Protein AF-A0A4W6DTH1-F1 (afdb_monomer)

Sequence (91 aa):
MHKRFNTVKNLSGRGRKYKVSPKLALIETLDRGGLHGRRTWKALLLRMRHVEAHLAFGRGHLKQDPSFWSTILWSDESKGLINLIVVNNYD

Mean predicted aligned error: 15.99 Å

Organism: Lates calcarifer (NCBI:txid8187)

Solvent-accessible surface area (backbone atoms only — not comparable to full-atom values): 6387 Å² total; per-residue (Å²): 138,84,83,76,78,80,81,83,70,88,74,92,59,92,81,75,88,72,86,68,54,68,68,56,57,49,50,56,52,31,52,76,68,71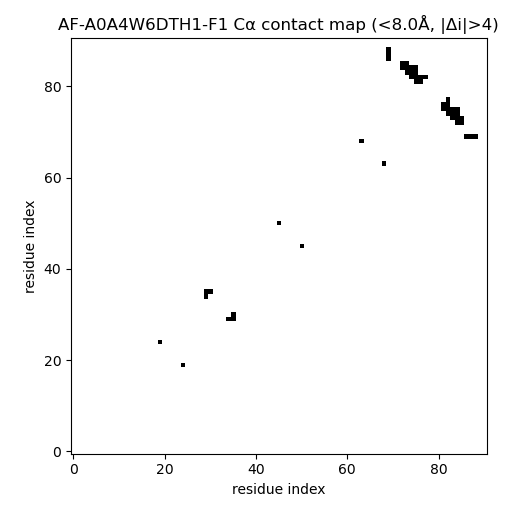,53,70,94,72,83,81,75,90,69,79,89,71,53,69,74,53,53,52,49,50,51,52,52,49,67,75,49,70,83,60,56,75,69,62,61,65,70,58,86,46,78,53,85,48,99,91,47,86,46,78,55,79,76,79,87,75,135

pLDDT: mean 74.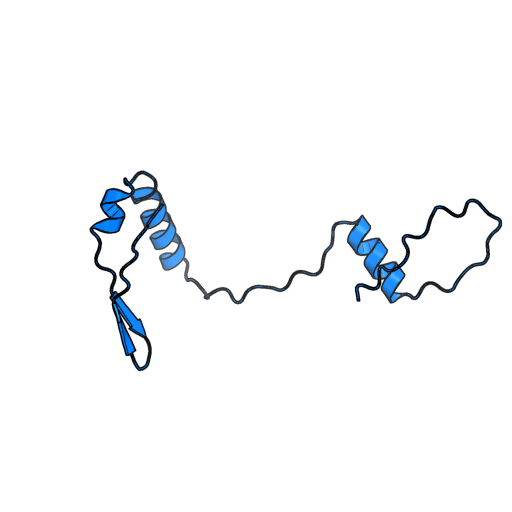6, std 19.44, range [36.44, 96.44]

Structure (mmCIF, N/CA/C/O backbone):
data_AF-A0A4W6DTH1-F1
#
_entry.id   AF-A0A4W6DTH1-F1
#
loop_
_atom_site.group_PDB
_atom_site.id
_atom_site.type_symbol
_atom_site.label_atom_id
_atom_site.label_alt_id
_atom_site.label_comp_id
_atom_site.label_asym_id
_atom_site.label_entity_id
_atom_site.label_seq_id
_atom_site.pd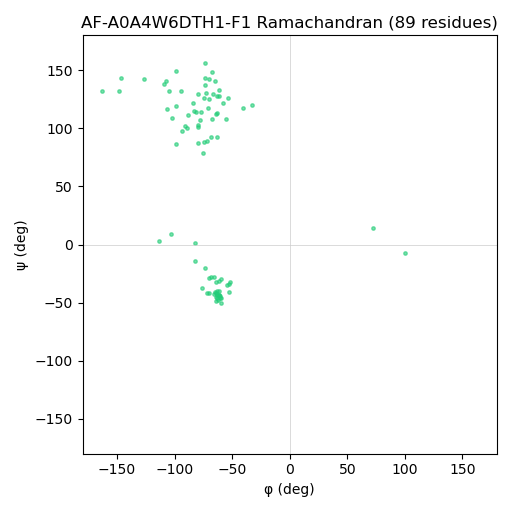bx_PDB_ins_code
_atom_site.Cartn_x
_atom_site.Cartn_y
_atom_site.Cartn_z
_atom_site.occupancy
_atom_site.B_iso_or_equiv
_atom_site.auth_seq_id
_atom_site.auth_comp_id
_atom_site.auth_asym_id
_atom_site.auth_atom_id
_atom_site.pdbx_PDB_model_num
ATOM 1 N N . MET A 1 1 ? 24.777 21.052 -11.606 1.00 39.12 1 MET A N 1
ATOM 2 C CA . MET A 1 1 ? 24.859 21.496 -13.018 1.00 39.12 1 MET A CA 1
ATOM 3 C C . MET A 1 1 ? 23.927 20.627 -13.861 1.00 39.12 1 MET A C 1
ATOM 5 O O . MET A 1 1 ? 24.263 19.486 -14.140 1.00 39.12 1 MET A O 1
ATOM 9 N N . HIS A 1 2 ? 22.729 21.111 -14.199 1.00 36.44 2 HIS A N 1
ATOM 10 C CA . HIS A 1 2 ? 21.751 20.352 -14.989 1.00 36.44 2 HIS A CA 1
ATOM 11 C C . HIS A 1 2 ? 21.984 20.594 -16.484 1.00 36.44 2 HIS A C 1
ATOM 13 O O . HIS A 1 2 ? 21.746 21.696 -16.975 1.00 36.44 2 HIS A O 1
ATOM 19 N N . LYS A 1 3 ? 22.447 19.578 -17.221 1.00 45.28 3 LYS A N 1
ATOM 20 C CA . LYS A 1 3 ? 22.509 19.640 -18.687 1.00 45.28 3 LYS A CA 1
ATOM 21 C C . LYS A 1 3 ? 21.112 19.359 -19.241 1.00 45.28 3 LYS A C 1
ATOM 23 O O . LYS A 1 3 ? 20.678 18.212 -19.277 1.00 45.28 3 LYS A O 1
ATOM 28 N N . ARG A 1 4 ? 20.393 20.410 -19.642 1.00 43.25 4 ARG A N 1
ATOM 29 C CA . ARG A 1 4 ? 19.186 20.280 -20.468 1.00 43.25 4 ARG A CA 1
ATOM 30 C C . ARG A 1 4 ? 19.627 19.864 -21.871 1.00 43.25 4 ARG A C 1
ATOM 32 O O . ARG A 1 4 ? 20.375 20.591 -22.517 1.00 43.25 4 ARG A O 1
ATOM 39 N N . PHE A 1 5 ? 19.198 18.690 -22.321 1.00 44.53 5 PHE A N 1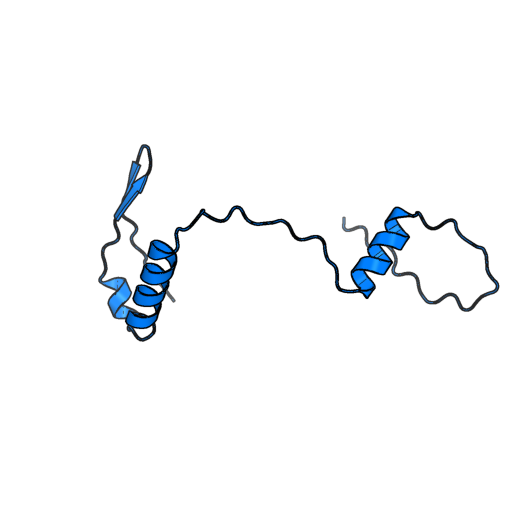
ATOM 40 C CA . PHE A 1 5 ? 19.320 18.313 -23.725 1.00 44.53 5 PHE A CA 1
ATOM 41 C C . PHE A 1 5 ? 18.348 19.182 -24.528 1.00 44.53 5 PHE A C 1
ATOM 43 O O . PHE A 1 5 ? 17.172 19.281 -24.187 1.00 44.53 5 PHE A O 1
ATOM 50 N N . ASN A 1 6 ? 18.873 19.877 -25.533 1.00 43.38 6 ASN A N 1
ATOM 51 C CA . ASN A 1 6 ? 18.142 20.863 -26.320 1.00 43.38 6 ASN A CA 1
ATOM 52 C C . ASN A 1 6 ? 16.899 20.244 -26.976 1.00 43.38 6 ASN A C 1
ATOM 54 O O . ASN A 1 6 ? 17.013 19.316 -27.774 1.00 43.38 6 ASN A O 1
ATOM 58 N N . THR A 1 7 ? 15.724 20.800 -26.679 1.00 45.56 7 THR A N 1
ATOM 59 C CA . THR A 1 7 ? 14.486 20.542 -27.417 1.00 45.56 7 THR A CA 1
ATOM 60 C C . THR A 1 7 ? 14.681 21.041 -28.848 1.00 45.56 7 THR A C 1
ATOM 62 O O . THR A 1 7 ? 14.866 22.240 -29.074 1.00 45.56 7 THR A O 1
ATOM 65 N N . VAL A 1 8 ? 14.708 20.124 -29.816 1.00 50.75 8 VAL A N 1
ATOM 66 C CA . VAL A 1 8 ? 14.891 20.464 -31.231 1.00 50.75 8 VAL A CA 1
ATOM 67 C C . VAL A 1 8 ? 13.647 21.217 -31.699 1.00 50.75 8 VAL A C 1
ATOM 69 O O . VAL A 1 8 ? 12.565 20.649 -31.815 1.00 50.75 8 VAL A O 1
ATOM 72 N N . LYS A 1 9 ? 13.798 22.525 -31.916 1.00 43.88 9 LYS A N 1
ATOM 73 C CA . LYS A 1 9 ? 12.794 23.369 -32.566 1.00 43.88 9 LYS A CA 1
ATOM 74 C C . LYS A 1 9 ? 12.619 22.912 -34.017 1.00 43.88 9 LYS A C 1
ATOM 76 O O . LYS A 1 9 ? 13.599 22.588 -34.683 1.00 43.88 9 LYS A O 1
ATOM 81 N N . ASN A 1 10 ? 11.368 22.913 -34.473 1.00 47.06 10 ASN A N 1
ATOM 82 C CA . ASN A 1 10 ? 10.929 22.597 -35.832 1.00 47.06 10 ASN A CA 1
ATOM 83 C C . ASN A 1 10 ? 11.872 23.180 -36.901 1.00 47.06 10 ASN A C 1
ATOM 85 O O . ASN A 1 10 ? 12.012 24.397 -37.008 1.00 47.06 10 ASN A O 1
ATOM 89 N N . LEU A 1 11 ? 12.497 22.313 -37.702 1.00 48.50 11 LEU A N 1
ATOM 90 C CA . LEU A 1 11 ? 13.291 22.704 -38.866 1.00 48.50 11 LEU A CA 1
ATOM 91 C C . LEU A 1 11 ? 12.440 22.544 -40.130 1.00 48.50 11 LEU A C 1
ATOM 93 O O . LEU A 1 11 ? 12.488 21.520 -40.808 1.00 48.50 11 LEU A O 1
ATOM 97 N N . SER A 1 12 ? 11.670 23.579 -40.464 1.00 46.25 12 SER A N 1
ATOM 98 C CA . SER A 1 12 ? 11.173 23.801 -41.824 1.00 46.25 12 SER A CA 1
ATOM 99 C C . SER A 1 12 ? 12.328 24.324 -42.687 1.00 46.25 12 SER A C 1
ATOM 101 O O . SER A 1 12 ? 12.476 25.519 -42.923 1.00 46.25 12 SER A O 1
ATOM 103 N N . GLY A 1 13 ? 13.211 23.429 -43.128 1.00 39.75 13 GLY A N 1
ATOM 104 C CA . GLY A 1 13 ? 14.368 23.816 -43.933 1.00 39.75 13 GLY A CA 1
ATOM 105 C C . GLY A 1 13 ? 14.996 22.637 -44.664 1.00 39.75 13 GLY A C 1
ATOM 106 O O . GLY A 1 13 ? 15.226 21.585 -44.077 1.00 39.75 13 GLY A O 1
ATOM 107 N N . ARG A 1 14 ? 15.244 22.838 -45.963 1.00 42.41 14 ARG A N 1
ATOM 108 C CA . ARG A 1 14 ? 15.817 21.908 -46.956 1.00 42.41 14 ARG A CA 1
ATOM 109 C C . ARG A 1 14 ? 16.843 20.935 -46.342 1.00 42.41 14 ARG A C 1
ATOM 111 O O . ARG A 1 14 ? 17.838 21.343 -45.750 1.00 42.41 14 ARG A O 1
ATOM 118 N N . GLY A 1 15 ? 16.539 19.642 -46.465 1.00 48.59 15 GLY A N 1
ATOM 119 C CA . GLY A 1 15 ? 17.008 18.587 -45.571 1.00 48.59 15 GLY A CA 1
ATOM 120 C C . GLY A 1 15 ? 18.482 18.192 -45.678 1.00 48.59 15 GLY A C 1
ATOM 121 O O . GLY A 1 15 ? 18.977 17.800 -46.733 1.00 48.59 15 GLY A O 1
ATOM 122 N N . ARG A 1 16 ? 19.135 18.147 -44.515 1.00 43.97 16 ARG A N 1
ATOM 123 C CA . ARG A 1 16 ? 20.273 17.266 -44.235 1.00 43.97 16 ARG A CA 1
ATOM 124 C C . ARG A 1 16 ? 19.722 16.059 -43.481 1.00 43.97 16 ARG A C 1
ATOM 126 O O . ARG A 1 16 ? 19.159 16.221 -42.403 1.00 43.97 16 ARG A O 1
ATOM 133 N N . LYS A 1 17 ? 19.855 14.846 -44.026 1.00 53.53 17 LYS A N 1
ATOM 134 C CA . LYS A 1 17 ? 19.497 13.622 -43.293 1.00 53.53 17 LYS A CA 1
ATOM 135 C C . LYS A 1 17 ? 20.574 13.351 -42.243 1.00 53.53 17 LYS A C 1
ATOM 137 O O . LYS A 1 17 ? 21.559 12.673 -42.518 1.00 53.53 17 LYS A O 1
ATOM 142 N N . TYR A 1 18 ? 20.427 13.922 -41.053 1.00 54.81 18 TYR A N 1
ATOM 143 C CA . TYR A 1 18 ? 21.248 13.535 -39.909 1.00 54.81 18 TYR A CA 1
ATOM 144 C C . TYR A 1 18 ? 20.972 12.050 -39.631 1.00 54.81 18 TYR A C 1
ATOM 146 O O . TYR A 1 18 ? 19.808 11.656 -39.541 1.00 54.81 18 TYR A O 1
ATOM 154 N N . LYS A 1 19 ? 22.011 11.209 -39.537 1.00 60.38 19 LYS A N 1
ATOM 155 C CA . LYS A 1 19 ? 21.857 9.820 -39.076 1.00 60.38 19 LYS A CA 1
ATOM 156 C C . LYS A 1 19 ? 21.373 9.868 -37.628 1.00 60.38 19 LYS A C 1
ATOM 158 O O . LYS A 1 19 ? 22.176 9.988 -36.707 1.00 60.38 19 LYS A O 1
ATOM 163 N N . VAL A 1 20 ? 20.058 9.829 -37.431 1.00 66.31 20 VAL A N 1
ATOM 164 C CA . VAL A 1 20 ? 19.470 9.661 -36.104 1.00 66.31 20 VAL A CA 1
ATOM 165 C C . VAL A 1 20 ? 19.906 8.289 -35.613 1.00 66.31 20 VAL A C 1
ATOM 167 O O . VAL A 1 20 ? 19.781 7.297 -36.332 1.00 66.31 20 VAL A O 1
ATOM 170 N N . SER A 1 21 ? 20.473 8.237 -34.408 1.00 78.38 21 SER A N 1
ATOM 171 C CA . SER A 1 21 ? 20.811 6.965 -33.773 1.00 78.38 21 SER A CA 1
ATOM 172 C C . SER A 1 21 ? 19.555 6.085 -33.749 1.00 78.38 21 SER A C 1
ATOM 174 O O . SER A 1 21 ? 18.536 6.541 -33.220 1.00 78.38 21 SER A O 1
ATOM 176 N N . PRO A 1 22 ? 19.594 4.846 -34.276 1.00 81.69 22 PRO A N 1
ATOM 177 C CA . PRO A 1 22 ? 18.430 3.958 -34.301 1.00 81.69 22 PRO A CA 1
ATOM 178 C C . PRO A 1 22 ? 17.774 3.797 -32.924 1.00 81.69 22 PRO A C 1
ATOM 180 O O . PRO A 1 22 ? 16.556 3.716 -32.813 1.00 81.69 22 PRO A O 1
ATOM 183 N N . LYS A 1 23 ? 18.583 3.849 -31.858 1.00 81.44 23 LYS A N 1
ATOM 184 C CA . LYS A 1 23 ? 18.120 3.819 -30.468 1.00 81.44 23 LYS A CA 1
ATOM 185 C C . LYS A 1 23 ? 17.251 5.027 -30.104 1.00 81.44 23 LYS A C 1
ATOM 187 O O . LYS A 1 23 ? 16.242 4.858 -29.433 1.00 81.44 23 LYS A O 1
ATOM 192 N N . LEU A 1 24 ? 17.639 6.232 -30.525 1.00 85.12 24 LEU A N 1
ATOM 193 C CA . LEU A 1 24 ? 16.873 7.452 -30.247 1.00 85.12 24 LEU A CA 1
ATOM 194 C C . LEU A 1 24 ? 15.567 7.472 -31.042 1.00 85.12 24 LEU A C 1
ATOM 196 O O . LEU A 1 24 ? 14.525 7.782 -30.477 1.00 85.12 24 LEU A O 1
ATOM 200 N N . ALA A 1 25 ? 15.614 7.056 -32.311 1.00 87.00 25 ALA A N 1
ATOM 201 C CA . ALA A 1 25 ? 14.419 6.924 -33.142 1.00 87.00 25 ALA A CA 1
ATOM 202 C C . ALA A 1 25 ? 13.421 5.905 -32.560 1.00 87.00 25 ALA A C 1
ATOM 204 O O . ALA A 1 25 ? 12.214 6.149 -32.558 1.00 87.00 25 ALA A O 1
ATOM 205 N N . LEU A 1 26 ? 13.920 4.785 -32.022 1.00 87.50 26 LEU A N 1
ATOM 206 C CA . LEU A 1 26 ? 13.098 3.781 -31.347 1.00 87.50 26 LEU A CA 1
ATOM 207 C C . LEU A 1 26 ? 12.437 4.347 -30.085 1.00 87.50 26 LEU A C 1
ATOM 209 O O . LEU A 1 26 ? 11.230 4.207 -29.932 1.00 87.50 26 LEU A O 1
ATOM 213 N N . ILE A 1 27 ? 13.198 5.017 -29.214 1.00 88.06 27 ILE A N 1
ATOM 214 C CA . ILE A 1 27 ? 12.659 5.632 -27.988 1.00 88.06 27 ILE A CA 1
ATOM 215 C C . ILE A 1 27 ? 11.580 6.667 -28.330 1.00 88.06 27 ILE A C 1
ATOM 217 O O . ILE A 1 27 ? 10.492 6.609 -27.777 1.00 88.06 27 ILE A O 1
ATOM 221 N N . GLU A 1 28 ? 11.824 7.546 -29.303 1.00 89.12 28 GLU A N 1
ATOM 222 C CA . GLU A 1 28 ? 10.854 8.567 -29.723 1.00 89.12 28 GLU A CA 1
ATOM 223 C C . GLU A 1 28 ? 9.576 7.961 -30.332 1.00 89.12 28 GLU A C 1
ATOM 225 O O . GLU A 1 28 ? 8.486 8.522 -30.221 1.00 89.12 28 GLU A O 1
ATOM 230 N N . THR A 1 29 ? 9.696 6.817 -31.007 1.00 92.94 29 THR A N 1
ATOM 231 C CA . THR A 1 29 ? 8.542 6.080 -31.542 1.00 92.94 29 THR A CA 1
ATOM 232 C C . THR A 1 29 ? 7.745 5.421 -30.415 1.00 92.94 29 THR A C 1
ATOM 234 O O . THR A 1 29 ? 6.519 5.498 -30.415 1.00 92.94 29 THR A O 1
ATOM 237 N N . LEU A 1 30 ? 8.429 4.830 -29.430 1.00 91.75 30 LEU A N 1
ATOM 238 C CA . LEU A 1 30 ? 7.803 4.242 -28.244 1.00 91.75 30 LEU A CA 1
ATOM 239 C C . LEU A 1 30 ? 7.102 5.308 -27.392 1.00 91.75 30 LEU A C 1
ATOM 241 O O . LEU A 1 30 ? 5.942 5.124 -27.038 1.00 91.75 30 LEU A O 1
ATOM 245 N N . ASP A 1 31 ? 7.747 6.450 -27.154 1.00 89.69 31 ASP A N 1
ATOM 246 C CA . ASP A 1 31 ? 7.173 7.552 -26.377 1.00 89.69 31 ASP A CA 1
ATOM 247 C C . ASP A 1 31 ? 5.951 8.170 -27.072 1.00 89.69 31 ASP A C 1
ATOM 249 O O . ASP A 1 31 ? 4.938 8.409 -26.417 1.00 89.69 31 ASP A O 1
ATOM 253 N N . ARG A 1 32 ? 5.985 8.360 -28.402 1.00 91.81 32 ARG A N 1
ATOM 254 C CA . ARG A 1 32 ? 4.798 8.785 -29.176 1.00 91.81 32 ARG A CA 1
ATOM 255 C C . ARG A 1 32 ? 3.652 7.777 -29.105 1.00 91.81 32 ARG A C 1
ATOM 257 O O . ARG A 1 32 ? 2.495 8.178 -29.153 1.00 91.81 32 ARG A O 1
ATOM 264 N N . GLY A 1 33 ? 3.974 6.491 -28.986 1.00 94.00 33 GLY A N 1
ATOM 265 C CA . GLY A 1 33 ? 3.008 5.418 -28.757 1.00 94.00 33 GLY A CA 1
ATOM 266 C C . GLY A 1 33 ? 2.585 5.242 -27.293 1.00 94.00 33 GLY A C 1
ATOM 267 O O . GLY A 1 33 ? 1.817 4.328 -27.008 1.00 94.00 33 GLY A O 1
ATOM 268 N N . GLY A 1 34 ? 3.087 6.062 -26.359 1.00 91.69 34 GLY A N 1
ATOM 269 C CA . GLY A 1 34 ? 2.798 5.953 -24.922 1.00 91.69 34 GLY A CA 1
ATOM 270 C C . GLY A 1 34 ? 3.464 4.759 -24.221 1.00 91.69 34 GLY A C 1
ATOM 271 O O . GLY A 1 34 ? 3.095 4.400 -23.101 1.00 91.69 34 GLY A O 1
ATOM 272 N N . LEU A 1 35 ? 4.436 4.115 -24.868 1.00 91.44 35 LEU A N 1
ATOM 273 C CA . LEU A 1 35 ? 5.163 2.964 -24.346 1.00 91.44 35 LEU A CA 1
ATOM 274 C C . LEU A 1 35 ? 6.411 3.428 -23.599 1.00 91.44 35 LEU A C 1
ATOM 276 O O . LEU A 1 35 ? 7.443 3.728 -24.191 1.00 91.44 35 LEU A O 1
ATOM 280 N N . HIS A 1 36 ? 6.329 3.424 -22.272 1.00 87.19 36 HIS A N 1
ATOM 281 C CA . HIS A 1 36 ? 7.447 3.797 -21.412 1.00 87.19 36 HIS A CA 1
ATOM 282 C C . HIS A 1 36 ? 8.048 2.574 -20.724 1.00 87.19 36 HIS A C 1
ATOM 284 O O . HIS A 1 36 ? 7.335 1.695 -20.233 1.00 87.19 36 HIS A O 1
ATOM 290 N N . GLY A 1 37 ? 9.377 2.545 -20.618 1.00 83.62 37 GLY A N 1
ATOM 291 C CA . GLY A 1 37 ? 10.065 1.551 -19.803 1.00 83.62 37 GLY A CA 1
ATOM 292 C C . GLY A 1 37 ? 9.699 1.727 -18.329 1.00 83.62 37 GLY A C 1
ATOM 293 O O . GLY A 1 37 ? 10.077 2.720 -17.710 1.00 83.62 37 GLY A O 1
ATOM 294 N N . ARG A 1 38 ? 8.978 0.764 -17.748 1.00 82.50 38 ARG A N 1
ATOM 295 C CA . ARG A 1 38 ? 8.696 0.717 -16.307 1.00 82.50 38 ARG A CA 1
ATOM 296 C C . ARG A 1 38 ? 9.474 -0.419 -15.664 1.00 82.50 38 ARG A C 1
ATOM 298 O O . ARG A 1 38 ? 9.537 -1.524 -16.194 1.00 82.50 38 ARG A O 1
ATOM 305 N N . ARG A 1 39 ? 10.042 -0.155 -14.489 1.00 81.88 39 ARG A N 1
ATOM 306 C CA . ARG A 1 39 ? 10.619 -1.208 -13.652 1.00 81.88 39 ARG A CA 1
ATOM 307 C C . ARG A 1 39 ? 9.479 -1.991 -13.009 1.00 81.88 39 ARG A C 1
ATOM 309 O O . ARG A 1 39 ? 8.630 -1.396 -12.347 1.00 81.88 39 ARG A O 1
ATOM 316 N N . THR A 1 40 ? 9.472 -3.308 -13.168 1.00 78.00 40 THR A N 1
ATOM 317 C CA . THR A 1 40 ? 8.564 -4.169 -12.406 1.00 78.00 40 THR A CA 1
ATOM 318 C C . THR A 1 40 ? 8.949 -4.113 -10.930 1.00 78.00 40 THR A C 1
ATOM 320 O O . THR A 1 40 ? 10.119 -4.299 -10.583 1.00 78.00 40 THR A O 1
ATOM 323 N N . TRP A 1 41 ? 7.983 -3.855 -10.052 1.00 77.12 41 TRP A N 1
ATOM 324 C CA . TRP A 1 41 ? 8.194 -3.973 -8.611 1.00 77.12 41 TRP A CA 1
ATOM 325 C C . TRP A 1 41 ? 8.244 -5.453 -8.223 1.00 77.12 41 TRP A C 1
ATOM 327 O O . TRP A 1 41 ? 7.521 -6.267 -8.800 1.00 77.12 41 TRP A O 1
ATOM 337 N N . LYS A 1 42 ? 9.100 -5.816 -7.257 1.00 78.38 42 LYS A N 1
ATOM 338 C CA . LYS A 1 42 ? 9.097 -7.165 -6.673 1.00 78.38 42 LYS A CA 1
ATOM 339 C C . LYS A 1 42 ? 7.806 -7.328 -5.869 1.00 78.38 42 LYS A C 1
ATOM 341 O O . LYS A 1 42 ? 7.753 -6.938 -4.709 1.00 78.38 42 LYS A O 1
ATOM 346 N N . ALA A 1 43 ? 6.762 -7.850 -6.501 1.00 74.62 43 ALA A N 1
ATOM 347 C CA . ALA A 1 43 ? 5.535 -8.201 -5.808 1.00 74.62 43 ALA A CA 1
ATOM 348 C C . ALA A 1 43 ? 5.766 -9.467 -4.974 1.00 74.62 43 ALA A C 1
ATOM 350 O O . ALA A 1 43 ? 6.391 -10.423 -5.440 1.00 74.62 43 ALA A O 1
ATOM 351 N N . LEU A 1 44 ? 5.245 -9.482 -3.747 1.00 76.50 44 LEU A N 1
ATOM 352 C CA . LEU A 1 44 ? 5.097 -10.727 -3.004 1.00 76.50 44 LEU A CA 1
ATOM 353 C C . LEU A 1 44 ? 4.159 -11.640 -3.803 1.00 76.50 44 LEU A C 1
ATOM 355 O O . LEU A 1 44 ? 3.103 -11.203 -4.262 1.00 76.50 44 LEU A O 1
ATOM 359 N N . LEU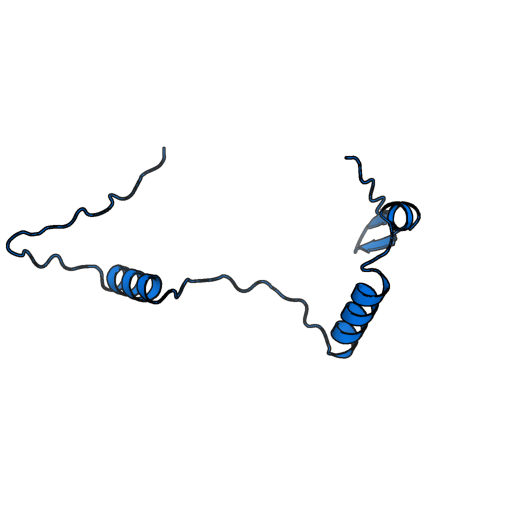 A 1 45 ? 4.543 -12.904 -3.981 1.00 79.12 45 LEU A N 1
ATOM 360 C CA . LEU A 1 45 ? 3.698 -13.896 -4.644 1.00 79.12 45 LEU A CA 1
ATOM 361 C C . LEU A 1 45 ? 2.533 -14.256 -3.711 1.00 79.12 45 LEU A C 1
ATOM 363 O O . LEU A 1 45 ? 2.627 -15.164 -2.884 1.00 79.12 45 LEU A O 1
ATOM 367 N N . LEU A 1 46 ? 1.437 -13.505 -3.811 1.00 84.25 46 LEU A N 1
ATOM 368 C CA . LEU A 1 46 ? 0.223 -13.751 -3.042 1.00 84.25 46 LEU A CA 1
ATOM 369 C C . LEU A 1 46 ? -0.582 -14.888 -3.679 1.00 84.25 46 LEU A C 1
ATOM 371 O O . LEU A 1 46 ? -0.882 -14.873 -4.870 1.00 84.25 46 LEU A O 1
ATOM 375 N N . ARG A 1 47 ? -0.968 -15.874 -2.864 1.00 88.94 47 ARG A N 1
ATOM 376 C CA . ARG A 1 47 ? -1.976 -16.870 -3.256 1.00 88.94 47 ARG A CA 1
ATOM 377 C C . ARG A 1 47 ? -3.362 -16.217 -3.234 1.00 88.94 47 ARG A C 1
ATOM 379 O O . ARG A 1 47 ? -3.574 -15.283 -2.464 1.00 88.94 47 ARG A O 1
ATOM 386 N N . MET A 1 48 ? -4.320 -16.754 -3.993 1.00 90.44 48 MET A N 1
ATOM 387 C CA . MET A 1 48 ? -5.695 -16.218 -4.059 1.00 90.44 48 MET A CA 1
ATOM 388 C C . MET A 1 48 ? -6.349 -16.042 -2.686 1.00 90.44 48 MET A C 1
ATOM 390 O O . MET A 1 48 ? -6.875 -14.973 -2.402 1.00 90.44 48 MET A O 1
ATOM 394 N N . ARG A 1 49 ? -6.158 -17.000 -1.772 1.00 90.81 49 ARG A N 1
ATOM 395 C CA . ARG A 1 49 ? -6.622 -16.885 -0.378 1.00 90.81 49 ARG A CA 1
ATOM 396 C C . ARG A 1 49 ? -6.125 -15.624 0.351 1.00 90.81 49 ARG A C 1
ATOM 398 O O . ARG A 1 49 ? -6.841 -15.074 1.174 1.00 90.81 49 ARG A O 1
ATOM 405 N N . HIS A 1 50 ? -4.902 -15.160 0.069 1.00 91.62 50 HIS A N 1
ATOM 406 C CA . HIS A 1 50 ? -4.365 -13.941 0.687 1.00 91.62 50 HIS A CA 1
ATOM 407 C C . HIS A 1 50 ? -4.990 -12.697 0.052 1.00 91.62 50 HIS A C 1
ATOM 409 O O . HIS A 1 50 ? -5.282 -11.736 0.751 1.00 91.62 50 HIS A O 1
ATOM 415 N N . VAL A 1 51 ? -5.229 -12.727 -1.263 1.00 91.50 51 VAL A N 1
ATOM 416 C CA . VAL A 1 51 ? -5.908 -11.637 -1.977 1.00 91.50 51 VAL A CA 1
ATOM 417 C C . VAL A 1 51 ? -7.331 -11.464 -1.449 1.00 91.50 51 VAL A C 1
ATOM 419 O O . VAL A 1 51 ? -7.722 -10.352 -1.108 1.00 91.50 51 VAL A O 1
ATOM 422 N N . GLU A 1 52 ? -8.080 -12.555 -1.314 1.00 94.31 52 GLU A N 1
ATOM 423 C CA . GLU A 1 52 ? -9.437 -12.542 -0.758 1.00 94.31 52 GLU A CA 1
ATOM 424 C C . GLU A 1 52 ? -9.457 -12.033 0.685 1.00 94.31 52 GLU A C 1
ATOM 426 O O . GLU A 1 52 ? -10.251 -11.150 1.006 1.00 94.31 52 GLU A O 1
ATOM 431 N N . ALA A 1 53 ? -8.541 -12.515 1.532 1.00 94.12 53 ALA A N 1
ATOM 432 C CA . ALA A 1 53 ? -8.421 -12.053 2.912 1.00 94.12 53 ALA A CA 1
ATOM 433 C C . ALA A 1 53 ? -8.094 -10.552 2.997 1.00 94.12 53 ALA A C 1
ATOM 435 O O . ALA A 1 53 ? -8.729 -9.831 3.765 1.00 94.12 53 ALA A O 1
ATOM 436 N N . HIS A 1 54 ? -7.164 -10.054 2.173 1.00 93.88 54 HIS A N 1
ATOM 437 C CA . HIS A 1 54 ? -6.839 -8.625 2.121 1.00 93.88 54 HIS A CA 1
ATOM 438 C C . HIS A 1 54 ? -8.029 -7.783 1.644 1.00 93.88 54 HIS A C 1
ATOM 440 O O . HIS A 1 54 ? -8.298 -6.724 2.211 1.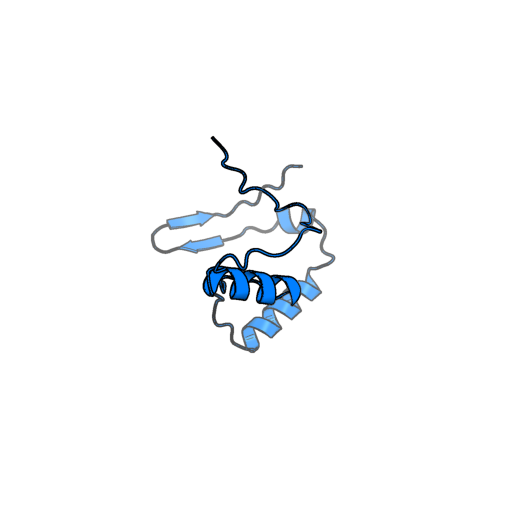00 93.88 54 HIS A O 1
ATOM 446 N N . LEU A 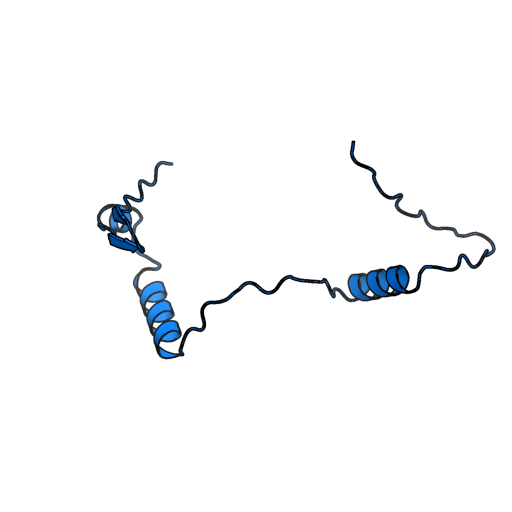1 55 ? -8.772 -8.248 0.634 1.00 95.56 55 LEU A N 1
ATOM 447 C CA . LEU A 1 55 ? -9.965 -7.554 0.142 1.00 95.56 55 LEU A CA 1
ATOM 448 C C . LEU A 1 55 ? -11.084 -7.530 1.187 1.00 95.56 55 LEU A C 1
ATOM 450 O O . LEU A 1 55 ? -11.723 -6.494 1.366 1.00 95.56 55 LEU A O 1
ATOM 454 N N . ALA A 1 56 ? -11.318 -8.644 1.881 1.00 96.44 56 ALA A N 1
ATOM 455 C CA . ALA A 1 56 ? -12.299 -8.727 2.958 1.00 96.44 56 ALA A CA 1
ATOM 456 C C . ALA A 1 56 ? -11.928 -7.793 4.119 1.00 96.44 56 ALA A C 1
ATOM 458 O O . ALA A 1 56 ? -12.767 -7.011 4.567 1.00 96.44 56 ALA A O 1
ATOM 459 N N . PHE A 1 57 ? -10.659 -7.807 4.539 1.00 95.19 57 PHE A N 1
ATOM 460 C CA . PHE A 1 57 ? -10.149 -6.923 5.584 1.00 95.19 57 PHE A CA 1
ATOM 461 C C . PHE A 1 57 ? -10.314 -5.447 5.209 1.00 95.19 57 PHE A C 1
ATOM 463 O O . PHE A 1 57 ? -10.894 -4.682 5.979 1.00 95.19 57 PHE A O 1
ATOM 470 N N . GLY A 1 58 ? -9.880 -5.060 4.004 1.00 94.56 58 GLY A N 1
ATOM 471 C CA . GLY A 1 58 ? -9.981 -3.682 3.525 1.00 94.56 58 GLY A CA 1
ATOM 472 C C . GLY A 1 58 ? -11.426 -3.196 3.444 1.00 94.56 58 GLY A C 1
ATOM 473 O O . GLY A 1 58 ? -11.739 -2.112 3.926 1.00 94.56 58 GLY A O 1
ATOM 474 N N . ARG A 1 59 ? -12.341 -4.014 2.909 1.00 96.19 59 ARG A N 1
ATOM 475 C CA . ARG A 1 59 ? -13.773 -3.671 2.851 1.00 96.19 59 ARG A CA 1
ATOM 476 C C . ARG A 1 59 ? -14.395 -3.526 4.240 1.00 96.19 59 ARG A C 1
ATOM 478 O O . ARG A 1 59 ? -15.191 -2.614 4.438 1.00 96.19 59 ARG A O 1
ATOM 485 N N . GLY A 1 60 ? -14.026 -4.394 5.182 1.00 95.56 60 GLY A N 1
ATOM 486 C CA . GLY A 1 60 ? -14.538 -4.361 6.554 1.00 95.56 60 GLY A CA 1
ATOM 487 C C . GLY A 1 60 ? -14.074 -3.146 7.360 1.00 95.56 60 GLY A C 1
ATOM 488 O O . GLY A 1 60 ? -14.804 -2.685 8.233 1.00 95.56 60 GLY A O 1
ATOM 489 N N . HIS A 1 61 ? -12.898 -2.594 7.042 1.00 94.75 61 HIS A N 1
ATOM 490 C CA . HIS A 1 61 ? -12.293 -1.515 7.826 1.00 94.75 61 HIS A CA 1
ATOM 491 C C . HIS A 1 61 ? -12.200 -0.162 7.099 1.00 94.75 61 HIS A C 1
ATOM 493 O O . HIS A 1 61 ? -11.717 0.806 7.676 1.00 94.75 61 HIS A O 1
ATOM 499 N N . LEU A 1 62 ? -12.711 -0.051 5.864 1.00 91.94 62 LEU A N 1
ATOM 500 C CA . LEU A 1 62 ? -12.639 1.179 5.056 1.00 91.94 62 LEU A CA 1
ATOM 501 C C . LEU A 1 62 ? -13.319 2.393 5.712 1.00 91.94 62 LEU A C 1
ATOM 503 O O . LEU A 1 62 ? -12.930 3.526 5.456 1.00 91.94 62 LEU A O 1
ATOM 507 N N . LYS A 1 63 ? -14.360 2.156 6.519 1.00 93.31 63 LYS A N 1
ATOM 508 C CA . LYS A 1 63 ? -15.160 3.201 7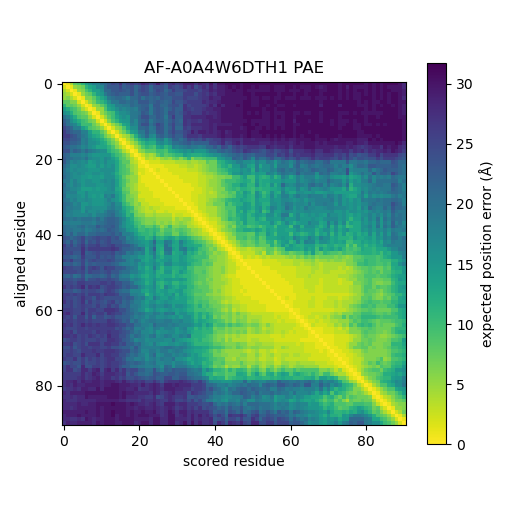.182 1.00 93.31 63 LYS A CA 1
ATOM 509 C C . LYS A 1 63 ? -14.828 3.373 8.667 1.00 93.31 63 LYS A C 1
ATOM 511 O O . LYS A 1 63 ? -15.584 4.037 9.368 1.00 93.31 63 LYS A O 1
ATOM 516 N N . GLN A 1 64 ? -13.770 2.728 9.158 1.00 91.75 64 GLN A N 1
ATOM 517 C CA . GLN A 1 64 ? -13.372 2.865 10.557 1.00 91.75 64 GLN A CA 1
ATOM 518 C C . GLN A 1 64 ? -12.806 4.258 10.813 1.00 91.75 64 GLN A C 1
ATOM 520 O O . GLN A 1 64 ? -12.107 4.818 9.967 1.00 91.75 64 GLN A O 1
ATOM 525 N N . ASP A 1 65 ? -13.121 4.800 11.985 1.00 92.00 65 ASP A N 1
ATOM 526 C CA . ASP A 1 65 ? -12.654 6.115 12.406 1.00 92.00 65 ASP A CA 1
ATOM 527 C C . ASP A 1 65 ? -11.129 6.113 12.644 1.00 92.00 65 ASP A C 1
ATOM 529 O O . ASP A 1 65 ? -10.580 5.095 13.072 1.00 92.00 65 ASP A O 1
ATOM 533 N N . PRO A 1 66 ? -10.410 7.226 12.417 1.00 88.88 66 PRO A N 1
ATOM 534 C CA . PRO A 1 66 ? -8.989 7.323 12.751 1.00 88.88 66 PRO A CA 1
ATOM 535 C C . PRO A 1 66 ? -8.655 6.937 14.203 1.00 88.88 66 PRO A C 1
ATOM 537 O O . PRO A 1 66 ? -7.618 6.317 14.441 1.00 88.88 66 PRO A O 1
ATOM 540 N N . SER A 1 67 ? -9.544 7.226 15.161 1.00 90.19 67 SER A N 1
ATOM 541 C CA . SER A 1 67 ? -9.370 6.852 16.573 1.00 90.19 67 SER A CA 1
ATOM 542 C C . SER A 1 67 ? -9.393 5.342 16.809 1.00 90.19 67 SER A C 1
ATOM 544 O O . SER A 1 67 ? -8.738 4.852 17.723 1.00 90.19 67 SER A O 1
ATOM 546 N N . PHE A 1 68 ? -10.080 4.570 15.966 1.00 90.75 68 PHE A N 1
ATOM 547 C CA . PHE A 1 68 ? -10.041 3.113 16.052 1.00 90.75 68 PHE A CA 1
ATOM 548 C C . PHE A 1 68 ? -8.611 2.605 15.829 1.00 90.75 68 PHE A C 1
ATOM 550 O O . PHE A 1 68 ? -8.112 1.783 16.596 1.00 90.75 68 PHE A O 1
ATOM 557 N N . TRP A 1 69 ? -7.902 3.152 14.841 1.00 90.06 69 TRP A N 1
ATOM 558 C CA . TRP A 1 69 ? -6.550 2.712 14.498 1.00 90.06 69 TRP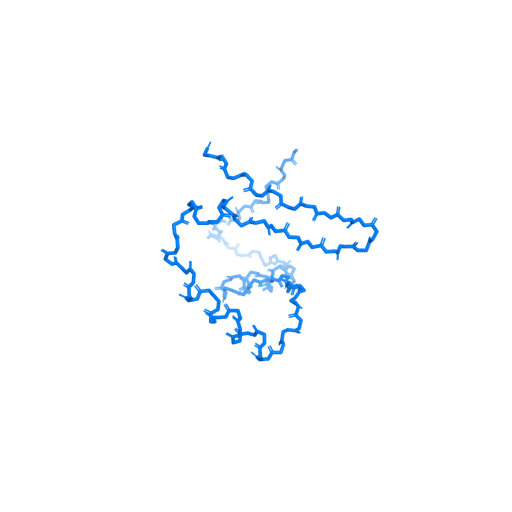 A CA 1
ATOM 559 C C . TRP A 1 69 ? -5.502 3.082 15.548 1.00 90.06 69 TRP A C 1
ATOM 561 O O . TRP A 1 69 ? -4.526 2.347 15.697 1.00 90.06 69 TRP A O 1
ATOM 571 N N . SER A 1 70 ? -5.705 4.172 16.296 1.00 88.94 70 SER A N 1
ATOM 572 C CA . SER A 1 70 ? -4.792 4.576 17.374 1.00 88.94 70 SER A CA 1
ATOM 573 C C . SER A 1 70 ? -4.893 3.688 18.615 1.00 88.94 70 SER A C 1
ATOM 575 O O . SER A 1 70 ? -3.950 3.629 19.401 1.00 88.94 70 SER A O 1
ATOM 577 N N . THR A 1 71 ? -5.997 2.953 18.780 1.00 90.56 71 THR A N 1
ATOM 578 C CA . THR A 1 71 ? -6.152 1.989 19.883 1.00 90.56 71 THR A CA 1
ATOM 579 C C . THR A 1 71 ? -5.506 0.630 19.622 1.00 90.56 71 THR A C 1
ATOM 581 O O . THR A 1 71 ? -5.342 -0.157 20.554 1.00 90.56 71 THR A O 1
ATOM 584 N N . ILE A 1 72 ? -5.136 0.327 18.374 1.00 89.19 72 ILE A N 1
ATOM 585 C CA . ILE A 1 72 ? -4.609 -0.989 18.010 1.00 89.19 72 ILE A CA 1
ATOM 586 C C . ILE A 1 72 ? -3.111 -1.049 18.307 1.00 89.19 72 ILE A C 1
ATOM 588 O O . ILE A 1 72 ? -2.316 -0.298 17.744 1.00 89.19 72 ILE A O 1
ATOM 592 N N . LEU A 1 73 ? -2.721 -2.000 19.155 1.00 90.94 73 LEU A N 1
ATOM 593 C CA . LEU A 1 73 ? -1.321 -2.342 19.378 1.00 90.94 73 LEU A CA 1
ATOM 594 C C . LEU A 1 73 ? -0.832 -3.282 18.268 1.00 90.94 73 LEU A C 1
ATOM 596 O O . LEU A 1 73 ? -1.279 -4.425 18.180 1.00 90.94 73 LEU A O 1
ATOM 600 N N . TRP A 1 74 ? 0.103 -2.812 17.442 1.00 87.50 74 TRP A N 1
ATOM 601 C CA . TRP A 1 74 ? 0.697 -3.599 16.360 1.00 87.50 74 TRP A CA 1
ATOM 602 C C . TRP A 1 74 ? 2.005 -4.259 16.810 1.00 87.50 74 TRP A C 1
ATOM 604 O O . TRP A 1 74 ? 2.896 -3.596 17.350 1.00 87.50 74 TRP A O 1
ATOM 614 N N . SER A 1 75 ? 2.148 -5.556 16.540 1.00 87.06 75 SER A N 1
ATOM 615 C CA . SER A 1 75 ? 3.382 -6.312 16.762 1.00 87.06 75 SER A CA 1
ATOM 616 C C . SER A 1 75 ? 3.811 -7.044 15.492 1.00 87.06 75 SER A C 1
ATOM 618 O O . SER A 1 75 ? 2.975 -7.550 14.743 1.00 87.06 75 SER A O 1
ATOM 620 N N . ASP A 1 76 ? 5.121 -7.095 15.254 1.00 86.31 76 ASP A N 1
ATOM 621 C CA . ASP A 1 76 ? 5.721 -7.922 14.208 1.00 86.31 76 ASP A CA 1
ATOM 622 C C . ASP A 1 76 ? 7.099 -8.428 14.653 1.00 86.31 76 ASP A C 1
ATOM 624 O O . ASP A 1 76 ? 7.865 -7.723 15.320 1.00 86.31 76 ASP A O 1
ATOM 628 N N . GLU A 1 77 ? 7.418 -9.662 14.272 1.00 78.62 77 GLU A N 1
ATOM 629 C CA . GLU A 1 77 ? 8.710 -10.281 14.543 1.00 78.62 77 GLU A CA 1
ATOM 630 C C . GLU A 1 77 ? 9.567 -10.240 13.279 1.00 78.62 77 GLU A C 1
ATOM 632 O O . GLU A 1 77 ? 9.352 -10.973 12.312 1.00 78.62 77 GLU A O 1
ATOM 637 N N . SER A 1 78 ? 10.598 -9.397 13.299 1.00 81.88 78 SER A N 1
ATOM 638 C CA . SER A 1 78 ? 11.609 -9.370 12.245 1.00 81.88 78 SER A CA 1
ATOM 639 C C . SER A 1 78 ? 12.844 -10.147 12.692 1.00 81.88 78 SER A C 1
ATOM 641 O O . SER A 1 78 ? 13.161 -10.204 13.882 1.00 81.88 78 SER A O 1
ATOM 643 N N . LYS A 1 79 ? 13.569 -10.767 11.751 1.00 75.94 79 LYS A N 1
ATOM 644 C CA . LYS A 1 79 ? 14.783 -11.524 12.094 1.00 75.94 79 LYS A CA 1
ATOM 645 C C . LYS A 1 79 ? 15.768 -10.628 12.857 1.00 75.94 79 LYS A C 1
ATOM 647 O O . LYS A 1 79 ? 16.404 -9.769 12.255 1.00 75.94 79 LYS A O 1
ATOM 652 N N . GLY A 1 80 ? 15.909 -10.887 14.157 1.00 64.12 80 GLY A N 1
ATOM 653 C CA . GLY A 1 80 ? 16.889 -10.257 15.043 1.00 64.12 80 GLY A CA 1
ATOM 654 C C . GLY A 1 80 ? 16.379 -9.120 15.936 1.00 64.12 80 GLY A C 1
ATOM 655 O O . GLY A 1 80 ? 17.147 -8.696 16.792 1.00 64.12 80 GLY A O 1
ATOM 656 N N . LEU A 1 81 ? 15.135 -8.639 15.798 1.00 50.38 81 LEU A N 1
ATOM 657 C CA . LEU A 1 81 ? 14.585 -7.568 16.646 1.00 50.38 81 LEU A CA 1
ATOM 658 C C . LEU A 1 81 ? 13.067 -7.722 16.843 1.00 50.38 81 LEU A C 1
ATOM 660 O O . LEU A 1 81 ? 12.323 -7.875 15.869 1.00 50.38 81 LEU A O 1
ATOM 664 N N . ILE A 1 82 ? 12.619 -7.618 18.100 1.00 56.69 82 ILE A N 1
ATOM 665 C CA . ILE A 1 82 ? 11.211 -7.385 18.451 1.00 56.69 82 ILE A CA 1
ATOM 666 C C . ILE A 1 82 ? 10.934 -5.904 18.195 1.00 56.69 82 ILE A C 1
ATOM 668 O O . ILE A 1 82 ? 11.501 -5.049 18.876 1.00 56.69 82 ILE A O 1
ATOM 672 N N . ASN A 1 83 ? 10.069 -5.601 17.227 1.00 55.50 83 ASN A N 1
ATOM 673 C CA . ASN A 1 83 ? 9.656 -4.233 16.936 1.00 55.50 83 ASN A CA 1
ATOM 674 C C . ASN A 1 83 ? 8.216 -4.029 17.421 1.00 55.50 83 ASN A C 1
ATOM 676 O O . ASN A 1 83 ? 7.283 -4.648 16.914 1.00 55.50 83 ASN A O 1
ATOM 680 N N . LEU A 1 84 ? 8.031 -3.137 18.394 1.00 62.09 84 LEU A N 1
ATOM 681 C CA . LEU A 1 84 ? 6.722 -2.569 18.716 1.00 62.09 84 LEU A CA 1
ATOM 682 C C . LEU A 1 84 ? 6.480 -1.402 17.754 1.00 62.09 84 LEU A C 1
ATOM 684 O O . LEU A 1 84 ? 7.219 -0.416 17.787 1.00 62.09 84 LEU A O 1
ATOM 688 N N . ILE A 1 85 ? 5.476 -1.515 16.882 1.00 65.94 85 ILE A N 1
ATOM 689 C CA . ILE A 1 85 ? 5.126 -0.443 15.945 1.00 65.94 85 ILE A CA 1
ATOM 690 C C . ILE A 1 85 ? 4.034 0.404 16.598 1.00 65.94 85 ILE A C 1
ATOM 692 O O . ILE A 1 85 ? 2.852 0.069 16.558 1.00 65.94 85 ILE A O 1
ATOM 696 N N . VAL A 1 86 ? 4.435 1.521 17.201 1.00 57.53 86 VAL A N 1
ATOM 697 C CA . VAL A 1 86 ? 3.498 2.557 17.648 1.00 57.53 86 VAL A CA 1
ATOM 698 C C . VAL A 1 86 ? 3.306 3.532 16.488 1.00 57.53 86 VAL A C 1
ATOM 700 O O . VAL A 1 86 ? 4.165 4.374 16.225 1.00 57.53 86 VAL A O 1
ATOM 703 N N . VAL A 1 87 ? 2.199 3.399 15.754 1.00 57.03 87 VAL A N 1
ATOM 704 C CA . VAL A 1 87 ? 1.817 4.365 14.713 1.00 57.03 87 VAL A CA 1
ATOM 705 C C . VAL A 1 87 ? 1.180 5.573 15.400 1.00 57.03 87 VAL A C 1
ATOM 707 O O . VAL A 1 87 ? -0.032 5.628 15.587 1.00 57.03 87 VAL A O 1
ATOM 710 N N . ASN A 1 88 ? 2.003 6.538 15.810 1.00 44.31 88 ASN A N 1
ATOM 711 C CA . ASN A 1 88 ? 1.508 7.844 16.235 1.00 44.31 88 ASN A CA 1
ATOM 712 C C . ASN A 1 88 ? 1.204 8.677 14.987 1.00 44.31 88 ASN A C 1
ATOM 714 O O . ASN A 1 88 ? 2.118 9.187 14.339 1.00 44.31 88 ASN A O 1
ATOM 718 N N . ASN A 1 89 ? -0.078 8.798 14.647 1.00 47.19 89 ASN A N 1
ATOM 719 C CA . ASN A 1 89 ? -0.536 9.801 13.693 1.00 47.19 89 ASN A CA 1
ATOM 720 C C . ASN A 1 89 ? -0.582 11.147 14.435 1.00 47.19 89 ASN A C 1
ATOM 722 O O . ASN A 1 89 ? -1.432 11.331 15.303 1.00 47.19 89 ASN A O 1
ATOM 726 N N . TYR A 1 90 ? 0.353 12.047 14.135 1.00 46.22 90 TYR A N 1
ATOM 727 C CA . TYR A 1 90 ? 0.210 13.472 14.435 1.00 46.22 90 TYR A CA 1
ATOM 728 C C . TYR A 1 90 ? -0.097 14.195 13.121 1.00 46.22 90 TYR A C 1
ATOM 730 O O . TYR A 1 90 ? 0.571 13.924 12.118 1.00 46.22 90 TYR A O 1
ATOM 738 N N . ASP A 1 91 ? -1.123 15.050 13.159 1.00 43.12 91 ASP A N 1
ATOM 739 C CA . ASP A 1 91 ? -1.471 16.020 12.112 1.00 43.12 91 ASP A CA 1
ATOM 740 C C . ASP A 1 91 ? -0.344 17.040 11.868 1.00 43.12 91 ASP A C 1
ATOM 742 O O . ASP A 1 91 ? 0.337 17.429 12.850 1.00 43.12 91 ASP A O 1
#

Radius of gyration: 26.15 Å; Cα contacts (8 Å, |Δi|>4): 24; chains: 1; bounding box: 40×41×67 Å

Secondary structure (DSSP, 8-state):
---PPP------SS-------HHHHHHHHHHHTT----PPP------HHHHHHHHHHHHHHTT--HHHHHT--EEEEETTEEEEE------

Foldseek 3Di:
DDDDDDDDDDDPDDDDPDPDDVVVVVVVVCVVVVNDDDDDDPDDPDDPVRVVVVVVVCVVCVPPDPVVVQPDFDWDDDVPDTDGDRPDDDD